Protein AF-A0A661A2P3-F1 (afdb_monomer_lite)

Radius of gyration: 24.72 Å; chains: 1; bounding box: 42×27×56 Å

Structure (mmCIF, N/CA/C/O backbone):
data_AF-A0A661A2P3-F1
#
_entry.id   AF-A0A661A2P3-F1
#
loop_
_atom_site.group_PDB
_atom_site.id
_atom_site.type_symbol
_atom_site.label_atom_id
_atom_site.label_alt_id
_atom_site.label_comp_id
_atom_site.label_asym_id
_atom_site.label_entity_id
_atom_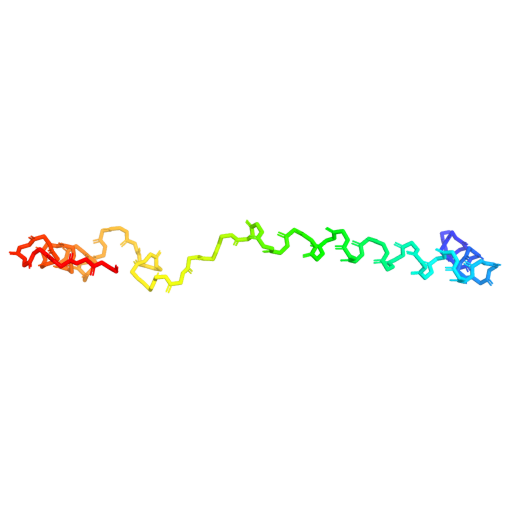site.label_seq_id
_atom_site.pdbx_PDB_ins_code
_atom_site.Cartn_x
_atom_site.Cartn_y
_atom_site.Cartn_z
_atom_site.occupancy
_atom_site.B_iso_or_equiv
_atom_site.auth_seq_id
_atom_site.auth_comp_id
_atom_site.auth_asym_id
_atom_site.auth_atom_id
_atom_site.pdbx_PDB_model_num
ATOM 1 N N . MET A 1 1 ? 13.391 -18.965 -23.709 1.00 57.38 1 MET A N 1
ATOM 2 C CA . MET A 1 1 ? 12.764 -18.113 -22.668 1.00 57.38 1 MET A CA 1
ATOM 3 C C . MET A 1 1 ? 13.597 -16.878 -22.316 1.00 57.38 1 MET A C 1
ATOM 5 O O . MET A 1 1 ? 13.041 -15.792 -22.357 1.00 57.38 1 MET A O 1
ATOM 9 N N . LYS A 1 2 ? 14.912 -16.985 -22.045 1.00 58.28 2 LYS A N 1
ATOM 10 C CA . LYS A 1 2 ? 15.761 -15.825 -21.672 1.00 58.28 2 LYS A CA 1
ATOM 11 C C . LYS A 1 2 ? 15.758 -14.669 -22.691 1.00 58.28 2 LYS A C 1
ATOM 13 O O . LYS A 1 2 ? 15.787 -13.508 -22.300 1.00 58.28 2 LYS A O 1
ATOM 18 N N . SER A 1 3 ? 15.663 -14.971 -23.986 1.00 72.81 3 SER A N 1
ATOM 19 C CA . SER A 1 3 ? 15.655 -13.960 -25.053 1.00 72.81 3 SER A CA 1
ATOM 20 C C . SER A 1 3 ? 14.414 -13.066 -25.066 1.00 72.81 3 SER A C 1
ATOM 22 O O . SER A 1 3 ? 14.503 -11.959 -25.585 1.00 72.81 3 SER A O 1
ATOM 24 N N . LEU A 1 4 ? 13.284 -13.502 -24.492 1.00 79.94 4 LEU A N 1
ATOM 25 C CA . LEU A 1 4 ? 12.027 -12.749 -24.548 1.00 79.94 4 LEU A CA 1
ATOM 26 C C . LEU A 1 4 ? 12.122 -11.431 -23.769 1.00 79.94 4 LEU A C 1
ATOM 28 O O . LEU A 1 4 ? 11.636 -10.412 -24.236 1.00 79.94 4 LEU A O 1
ATOM 32 N N . LEU A 1 5 ? 12.773 -11.454 -22.604 1.00 82.50 5 LEU A N 1
ATOM 33 C CA . LEU A 1 5 ? 12.966 -10.268 -21.766 1.00 82.50 5 LEU A CA 1
ATOM 34 C C . LEU A 1 5 ? 14.252 -9.524 -22.137 1.00 82.50 5 LEU A C 1
ATOM 36 O O . LEU A 1 5 ? 14.285 -8.296 -22.135 1.00 82.50 5 LEU A O 1
ATOM 40 N N . LEU A 1 6 ? 15.306 -10.260 -22.498 1.00 87.81 6 LEU A N 1
ATOM 41 C CA . LEU A 1 6 ? 16.625 -9.683 -22.742 1.00 87.81 6 LEU A CA 1
ATOM 42 C C . LEU A 1 6 ? 16.682 -8.856 -24.039 1.00 87.81 6 LEU A C 1
ATOM 44 O O . LEU A 1 6 ? 17.173 -7.731 -24.021 1.00 87.81 6 LEU A O 1
ATOM 48 N N . ASN A 1 7 ? 16.152 -9.370 -25.158 1.00 88.81 7 ASN A N 1
ATOM 49 C CA . ASN A 1 7 ? 16.207 -8.660 -26.444 1.00 88.81 7 ASN A CA 1
ATOM 50 C C . ASN A 1 7 ? 15.516 -7.287 -26.424 1.00 88.81 7 ASN A C 1
ATOM 52 O O . ASN A 1 7 ? 16.152 -6.318 -26.840 1.00 88.81 7 ASN A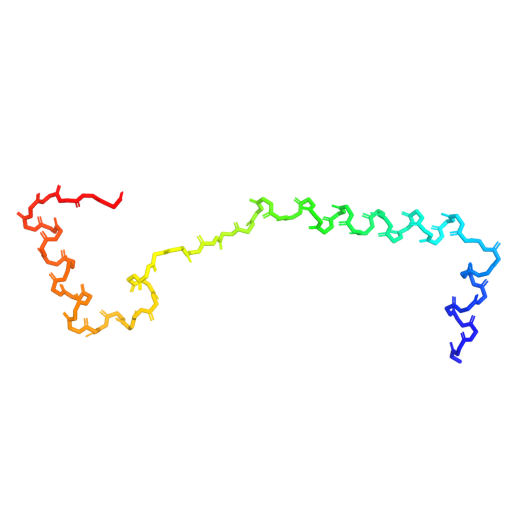 O 1
ATOM 56 N N . PRO A 1 8 ? 14.251 -7.154 -25.979 1.00 87.75 8 PRO A N 1
ATOM 57 C CA . PRO A 1 8 ? 13.588 -5.852 -25.958 1.00 87.75 8 PRO A CA 1
ATOM 58 C C . PRO A 1 8 ? 14.236 -4.891 -24.956 1.00 87.75 8 PRO A C 1
ATOM 60 O O . PRO A 1 8 ? 14.364 -3.708 -25.265 1.00 87.75 8 PRO A O 1
ATOM 63 N N . SER A 1 9 ? 14.729 -5.397 -23.818 1.00 88.62 9 SER A N 1
ATOM 64 C CA . SER A 1 9 ? 15.431 -4.583 -22.814 1.00 88.62 9 SER A CA 1
ATOM 65 C C . SER A 1 9 ? 16.727 -3.970 -23.347 1.00 88.62 9 SER A C 1
ATOM 67 O O . SER A 1 9 ? 17.049 -2.837 -23.004 1.00 88.62 9 SER A O 1
ATOM 69 N N . ILE A 1 10 ? 17.450 -4.684 -24.217 1.00 93.38 10 ILE A N 1
ATOM 70 C CA . ILE A 1 10 ? 18.706 -4.202 -24.810 1.00 93.38 10 ILE A CA 1
ATOM 71 C C . ILE A 1 10 ? 18.458 -3.364 -26.071 1.00 93.38 10 ILE A C 1
ATOM 73 O O . ILE A 1 10 ? 19.116 -2.346 -26.268 1.00 93.38 10 ILE A O 1
ATOM 77 N N . ARG A 1 11 ? 17.520 -3.766 -26.941 1.00 94.31 11 ARG A N 1
ATOM 78 C CA . ARG A 1 11 ? 17.266 -3.064 -28.214 1.00 94.31 11 ARG A CA 1
ATOM 79 C C . ARG A 1 11 ? 16.460 -1.779 -28.045 1.00 94.31 11 ARG A C 1
ATOM 81 O O . ARG A 1 11 ? 16.641 -0.849 -28.825 1.00 94.31 11 ARG A O 1
ATOM 88 N N . HIS A 1 12 ? 15.584 -1.718 -27.043 1.00 92.94 12 HIS A N 1
ATOM 89 C CA . HIS A 1 12 ? 14.691 -0.581 -26.818 1.00 92.94 12 HIS A CA 1
ATOM 90 C C . HIS A 1 12 ? 14.630 -0.164 -25.335 1.00 92.94 12 HIS A C 1
ATOM 92 O O . HIS A 1 12 ? 13.540 -0.074 -24.763 1.00 92.94 12 HIS A O 1
ATOM 98 N N . PRO A 1 13 ? 15.773 0.156 -24.698 1.00 94.00 13 PRO A N 1
ATOM 99 C CA . PRO A 1 13 ? 15.844 0.392 -23.254 1.00 94.00 13 PRO A CA 1
ATOM 100 C C . PRO A 1 13 ? 14.942 1.542 -22.788 1.00 94.00 13 PRO A C 1
ATOM 102 O O . PRO A 1 13 ? 14.285 1.434 -21.758 1.00 94.00 13 PRO A O 1
ATOM 105 N N . LYS A 1 14 ? 14.838 2.626 -23.571 1.00 96.69 14 LYS A N 1
ATOM 106 C CA . LYS A 1 14 ? 13.974 3.774 -23.240 1.00 96.69 14 LYS A CA 1
ATOM 107 C C . LYS A 1 14 ? 12.488 3.401 -23.199 1.00 96.69 14 LYS A C 1
ATOM 109 O O . LYS A 1 14 ? 11.786 3.851 -22.302 1.00 96.69 14 LYS A O 1
ATOM 114 N N . LEU A 1 15 ? 12.019 2.577 -24.143 1.00 95.50 15 LEU A N 1
ATOM 115 C CA . LEU A 1 15 ? 10.620 2.133 -24.180 1.00 95.50 15 LEU A CA 1
ATOM 116 C C . LEU A 1 15 ? 10.307 1.203 -23.010 1.00 95.50 15 LEU A C 1
ATOM 118 O O . LEU A 1 15 ? 9.262 1.347 -22.387 1.00 95.50 15 LEU A O 1
ATOM 122 N N . VAL A 1 16 ? 11.225 0.291 -22.681 1.00 95.88 16 VAL A N 1
ATOM 123 C CA . VAL A 1 16 ? 11.065 -0.612 -21.534 1.00 95.88 16 VAL A CA 1
ATOM 124 C C . VAL A 1 16 ? 11.036 0.170 -20.221 1.00 95.88 16 VAL A C 1
ATOM 126 O O . VAL A 1 16 ? 10.152 -0.059 -19.400 1.00 95.88 16 VAL A O 1
ATOM 129 N N . LEU A 1 17 ? 11.937 1.139 -20.040 1.00 96.69 17 LEU A N 1
ATOM 130 C CA . LEU A 1 17 ? 11.936 2.008 -18.860 1.00 96.69 17 LEU A CA 1
ATOM 131 C C . LEU A 1 17 ? 10.654 2.834 -18.756 1.00 96.69 17 LEU A C 1
ATOM 133 O O . LEU A 1 17 ? 10.065 2.900 -17.681 1.00 96.69 17 LEU A O 1
ATOM 137 N N . LEU A 1 18 ? 10.195 3.427 -19.861 1.00 97.94 18 LEU A N 1
ATOM 138 C CA . LEU A 1 18 ? 8.954 4.201 -19.880 1.00 97.94 18 LEU A CA 1
ATOM 139 C C . LEU A 1 18 ? 7.736 3.321 -19.578 1.00 97.94 18 LEU A C 1
ATOM 141 O O . LEU A 1 18 ? 6.857 3.736 -18.831 1.00 97.94 18 LEU A O 1
ATOM 145 N N . PHE A 1 19 ? 7.700 2.098 -20.107 1.00 97.00 19 PHE A N 1
ATOM 146 C CA . PHE A 1 19 ? 6.645 1.134 -19.812 1.00 97.00 19 PHE A CA 1
ATOM 147 C C . PHE A 1 19 ? 6.615 0.762 -18.326 1.00 97.00 19 PHE A C 1
ATOM 149 O O . PHE A 1 19 ? 5.563 0.847 -17.700 1.00 97.00 19 PHE A O 1
ATOM 156 N N . ILE A 1 20 ? 7.763 0.408 -17.741 1.00 97.44 20 ILE A N 1
ATOM 157 C CA . ILE A 1 20 ? 7.854 0.091 -16.309 1.00 97.44 20 ILE A CA 1
ATOM 158 C C . ILE A 1 20 ? 7.450 1.305 -15.471 1.00 97.44 20 ILE A C 1
ATOM 160 O O . ILE A 1 20 ? 6.663 1.166 -14.542 1.00 97.44 20 ILE A O 1
ATOM 164 N N . LEU A 1 21 ? 7.931 2.502 -15.818 1.00 98.31 21 LEU A N 1
ATOM 165 C CA . LEU A 1 21 ? 7.559 3.736 -15.131 1.00 98.31 21 LEU A CA 1
ATOM 166 C C . LEU A 1 21 ? 6.047 3.984 -15.202 1.00 98.31 21 LEU A C 1
ATOM 168 O O . LEU A 1 21 ? 5.440 4.304 -14.184 1.00 98.31 21 LEU A O 1
ATOM 172 N N . ALA A 1 22 ? 5.432 3.794 -16.370 1.00 98.56 22 ALA A N 1
ATOM 173 C CA . ALA A 1 22 ? 3.992 3.934 -16.545 1.00 98.56 22 ALA A CA 1
ATOM 174 C C . ALA A 1 22 ? 3.223 2.936 -15.671 1.00 98.56 22 ALA A C 1
ATOM 176 O O . ALA A 1 22 ? 2.307 3.337 -14.959 1.00 98.56 22 ALA A O 1
ATOM 177 N N . VAL A 1 23 ? 3.624 1.661 -15.659 1.00 98.38 23 VAL A N 1
ATOM 178 C CA . VAL A 1 23 ? 3.016 0.633 -14.798 1.00 98.38 23 VAL A CA 1
ATOM 179 C C . VAL A 1 23 ? 3.161 0.998 -13.317 1.00 98.38 23 VAL A C 1
ATOM 181 O O . VAL A 1 23 ? 2.185 0.924 -12.573 1.00 98.38 23 VAL A O 1
ATOM 184 N N . THR A 1 24 ? 4.338 1.456 -12.891 1.00 98.31 24 THR A N 1
ATOM 185 C CA . THR A 1 24 ? 4.592 1.894 -11.511 1.00 98.31 24 THR A CA 1
ATOM 186 C C . THR A 1 24 ? 3.720 3.084 -11.121 1.00 98.31 24 THR A C 1
ATOM 188 O O . THR A 1 24 ? 3.121 3.071 -10.049 1.00 98.31 24 THR A O 1
ATOM 191 N N . ILE A 1 25 ? 3.596 4.096 -11.985 1.00 98.56 25 ILE A N 1
ATOM 192 C CA . ILE A 1 25 ? 2.723 5.251 -11.739 1.00 98.56 25 ILE A CA 1
ATOM 193 C C . ILE A 1 25 ? 1.264 4.801 -11.657 1.00 98.56 25 ILE A C 1
ATOM 195 O O . ILE A 1 25 ? 0.565 5.188 -10.728 1.00 98.56 25 ILE A O 1
ATOM 199 N N . LEU A 1 26 ? 0.803 3.952 -12.580 1.00 98.31 26 LEU A N 1
ATOM 200 C CA . LEU A 1 26 ? -0.566 3.432 -12.572 1.00 98.31 26 LEU A CA 1
ATOM 201 C C . LEU A 1 26 ? -0.887 2.664 -11.284 1.00 98.31 26 LEU A C 1
ATOM 203 O O . LEU A 1 26 ? -1.982 2.829 -10.745 1.00 98.31 26 LEU A O 1
ATOM 207 N N . ALA A 1 27 ? 0.057 1.869 -10.773 1.00 97.88 27 ALA A N 1
ATOM 208 C CA . ALA A 1 27 ? -0.068 1.205 -9.478 1.00 97.88 27 ALA A CA 1
ATOM 209 C C . ALA A 1 27 ? -0.075 2.219 -8.320 1.00 97.88 27 ALA A C 1
ATOM 211 O O . ALA A 1 27 ? -0.941 2.157 -7.449 1.00 97.88 27 ALA A O 1
ATOM 212 N N . GLY A 1 28 ? 0.831 3.200 -8.349 1.00 97.81 28 GLY A N 1
ATOM 213 C CA . GLY A 1 28 ? 0.911 4.282 -7.366 1.00 97.81 28 GLY A CA 1
ATOM 214 C C . GLY A 1 28 ? -0.368 5.123 -7.281 1.00 97.81 28 GLY A C 1
ATOM 215 O O . GLY A 1 28 ? -0.804 5.480 -6.192 1.00 97.81 28 GLY A O 1
ATOM 216 N N . LEU A 1 29 ? -1.039 5.366 -8.409 1.00 98.12 29 LEU A N 1
ATOM 217 C CA . LEU A 1 29 ? -2.323 6.072 -8.462 1.00 98.12 29 LEU A CA 1
ATOM 218 C C . LEU A 1 29 ? -3.469 5.307 -7.781 1.00 98.12 29 LEU A C 1
ATOM 220 O O . LEU A 1 29 ? -4.504 5.905 -7.490 1.00 98.12 29 LEU A O 1
ATOM 224 N N . GLN A 1 30 ? -3.316 4.005 -7.517 1.00 97.12 30 GLN A N 1
ATOM 225 C CA . GLN A 1 30 ? -4.291 3.245 -6.730 1.00 97.12 30 GLN A CA 1
ATOM 226 C C . GLN A 1 30 ? -4.073 3.392 -5.218 1.00 97.12 30 GLN A C 1
ATOM 228 O O . GLN A 1 30 ? -4.993 3.081 -4.467 1.00 97.12 30 GLN A O 1
ATOM 233 N N . LEU A 1 31 ? -2.916 3.888 -4.754 1.00 96.19 31 LEU A N 1
ATOM 234 C CA . LEU A 1 31 ? -2.616 4.014 -3.320 1.00 96.19 31 LEU A CA 1
ATOM 235 C C . LEU A 1 31 ? -3.659 4.837 -2.541 1.00 96.19 31 LEU A C 1
ATOM 237 O O . LEU A 1 31 ? -4.063 4.379 -1.476 1.00 96.19 31 LEU A O 1
ATOM 241 N N . PRO A 1 32 ? -4.188 5.974 -3.044 1.00 95.00 32 PRO A N 1
ATOM 242 C CA . PRO A 1 32 ? -5.230 6.723 -2.333 1.00 95.00 32 PRO A CA 1
ATOM 243 C C . PRO A 1 32 ? -6.546 5.955 -2.151 1.00 95.00 32 PRO A C 1
ATOM 245 O O . PRO A 1 32 ? -7.387 6.359 -1.356 1.00 95.00 32 PRO A O 1
ATOM 248 N N . LYS A 1 33 ? -6.758 4.866 -2.901 1.00 95.56 33 LYS A N 1
ATOM 249 C CA . LYS A 1 33 ? -7.946 4.013 -2.763 1.00 95.56 33 LYS A CA 1
ATOM 250 C C . LYS A 1 33 ? -7.792 2.962 -1.666 1.00 95.56 33 LYS A C 1
ATOM 252 O O . LYS A 1 33 ? -8.761 2.264 -1.371 1.00 95.56 33 LYS A O 1
ATOM 257 N N . ILE A 1 34 ? -6.597 2.813 -1.096 1.00 95.25 34 ILE A N 1
ATOM 258 C CA . ILE A 1 34 ? -6.354 1.881 0.001 1.00 95.25 34 ILE A CA 1
ATOM 259 C C . ILE A 1 34 ? -7.119 2.381 1.226 1.00 95.25 34 ILE A C 1
ATOM 261 O O . ILE A 1 34 ? -6.902 3.493 1.700 1.00 95.25 34 ILE A O 1
ATOM 265 N N . LYS A 1 35 ? -8.011 1.536 1.745 1.00 92.75 35 LYS A N 1
ATOM 266 C CA . LYS A 1 35 ? -8.634 1.732 3.053 1.00 92.75 35 LYS A CA 1
ATOM 267 C C . LYS A 1 35 ? -7.763 1.029 4.083 1.00 92.75 35 LYS A C 1
ATOM 269 O O . LYS A 1 35 ? -7.638 -0.192 4.034 1.00 92.75 35 LYS A O 1
ATOM 274 N N . ILE A 1 36 ? -7.133 1.805 4.955 1.00 91.56 36 ILE A N 1
ATOM 275 C CA . ILE A 1 36 ? -6.340 1.282 6.066 1.00 91.56 36 ILE A CA 1
ATOM 276 C C . ILE A 1 36 ? -7.220 1.355 7.305 1.00 91.56 36 ILE A C 1
ATOM 278 O O . ILE A 1 36 ? -7.667 2.437 7.673 1.00 91.56 36 ILE A O 1
ATOM 282 N N . ASP A 1 37 ? -7.474 0.203 7.913 1.00 91.88 37 ASP A N 1
ATOM 283 C CA . ASP A 1 37 ? -8.030 0.140 9.256 1.00 91.88 37 ASP A CA 1
ATOM 284 C C . ASP A 1 37 ? -6.879 0.310 10.249 1.00 91.88 37 ASP A C 1
ATOM 286 O O . ASP A 1 37 ? -5.964 -0.515 10.302 1.00 91.88 37 ASP A O 1
ATOM 290 N N . THR A 1 38 ? -6.869 1.438 10.952 1.00 91.00 38 THR A N 1
ATOM 291 C CA . THR A 1 38 ? -5.868 1.750 11.980 1.00 91.00 38 THR A CA 1
ATOM 292 C C . THR A 1 38 ? -6.435 1.626 13.387 1.00 91.00 38 THR A C 1
ATOM 294 O O . THR A 1 38 ? -5.754 2.004 14.337 1.00 91.00 38 THR A O 1
ATOM 297 N N . ASP A 1 39 ? -7.672 1.146 13.526 1.00 90.69 39 ASP A N 1
ATOM 298 C CA . ASP A 1 39 ? -8.312 0.986 14.820 1.00 90.69 39 ASP A CA 1
ATOM 299 C C . ASP A 1 39 ? -7.842 -0.327 15.475 1.00 90.69 39 ASP A C 1
ATOM 301 O O . ASP A 1 39 ? -8.135 -1.418 14.969 1.00 90.69 39 ASP A O 1
ATOM 305 N N . PRO A 1 40 ? -7.103 -0.265 16.600 1.00 88.75 40 PRO A N 1
ATOM 306 C CA . PRO A 1 40 ? -6.667 -1.466 17.303 1.00 88.75 40 PRO A CA 1
ATOM 307 C C . PRO A 1 40 ? -7.838 -2.327 17.804 1.00 88.75 40 PRO A C 1
ATOM 309 O O . PR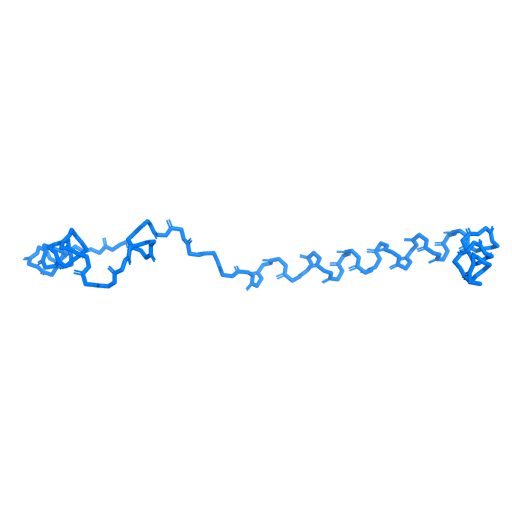O A 1 40 ? -7.658 -3.530 17.987 1.00 88.75 40 PRO A O 1
ATOM 312 N N . GLU A 1 41 ? -9.037 -1.765 17.994 1.00 89.00 41 GLU A N 1
ATOM 313 C CA . GLU A 1 41 ? -10.230 -2.508 18.409 1.00 89.00 41 GLU A CA 1
ATOM 314 C C . GLU A 1 41 ? -10.657 -3.540 17.349 1.00 89.00 41 GLU A C 1
ATOM 316 O O . GLU A 1 41 ? -11.056 -4.660 17.681 1.00 89.00 41 GLU A O 1
ATOM 321 N N . ASN A 1 42 ? -10.491 -3.216 16.062 1.00 91.19 42 ASN A N 1
ATOM 322 C CA . ASN A 1 42 ? -10.791 -4.125 14.952 1.00 91.19 42 ASN A CA 1
ATOM 323 C C . ASN A 1 42 ? -9.757 -5.245 14.779 1.00 91.19 42 ASN A C 1
ATOM 325 O O . ASN A 1 42 ? -10.005 -6.201 14.043 1.00 91.19 42 ASN A O 1
ATOM 329 N N . MET A 1 43 ? -8.622 -5.170 15.481 1.00 92.12 43 MET A N 1
ATOM 330 C CA . MET A 1 43 ? -7.634 -6.253 15.538 1.00 92.12 43 MET A CA 1
ATOM 331 C C . MET A 1 43 ? -8.038 -7.362 16.522 1.00 92.12 43 MET A C 1
ATOM 333 O O . MET A 1 43 ? -7.405 -8.419 16.542 1.00 92.12 43 MET A O 1
ATOM 337 N N . LEU A 1 44 ? -9.078 -7.135 17.332 1.00 93.81 44 LEU A N 1
ATOM 338 C CA . LEU A 1 44 ? -9.618 -8.098 18.286 1.00 93.81 44 LEU A CA 1
ATOM 339 C C . LEU A 1 44 ? -10.877 -8.788 17.730 1.00 93.81 44 LEU A C 1
ATOM 341 O O . LEU A 1 44 ? -11.667 -8.152 17.019 1.00 93.81 44 LEU A O 1
ATOM 345 N N . PRO A 1 45 ? -11.123 -10.065 18.086 1.00 93.62 45 PRO A N 1
ATOM 346 C CA . PRO A 1 45 ? -12.405 -10.720 17.836 1.00 93.62 45 PRO A CA 1
ATOM 347 C C . PRO A 1 45 ? -13.585 -9.890 18.359 1.00 93.62 45 PRO A C 1
ATOM 349 O O . PRO A 1 45 ? -13.476 -9.190 19.366 1.00 93.62 45 PRO A O 1
ATOM 352 N N . ALA A 1 46 ? -14.724 -9.955 17.669 1.00 90.31 46 ALA A N 1
ATOM 353 C CA . ALA A 1 46 ? -15.908 -9.166 18.024 1.00 90.31 46 ALA A CA 1
ATOM 354 C C . ALA A 1 46 ? -16.471 -9.520 19.415 1.00 90.31 46 ALA A C 1
ATOM 356 O O . ALA A 1 46 ? -17.102 -8.687 20.059 1.00 90.31 46 ALA A O 1
ATOM 357 N N . ASP A 1 47 ? -16.239 -10.750 19.865 1.00 93.12 47 ASP A N 1
ATOM 358 C CA . ASP A 1 47 ? -16.656 -11.307 21.149 1.00 93.12 47 ASP A CA 1
ATOM 359 C C . ASP A 1 47 ? -15.606 -11.149 22.259 1.00 93.12 47 ASP A C 1
ATOM 361 O O . ASP A 1 47 ? -15.851 -11.558 23.396 1.00 93.12 47 ASP A O 1
ATOM 365 N N . GLU A 1 48 ? -14.459 -10.527 21.967 1.00 95.12 48 GLU A N 1
ATOM 366 C CA . GLU A 1 48 ? -13.409 -10.331 22.957 1.00 95.12 48 GLU A CA 1
ATOM 367 C C . GLU A 1 48 ? -13.930 -9.456 24.120 1.00 95.12 48 GLU A C 1
ATOM 369 O O . GLU A 1 48 ? -14.418 -8.342 23.884 1.00 95.12 48 GLU A O 1
ATOM 374 N N . PRO A 1 49 ? -13.811 -9.888 25.393 1.00 94.25 49 PRO A N 1
ATOM 375 C CA . PRO A 1 49 ? -14.429 -9.194 26.527 1.00 94.25 49 PRO A CA 1
ATOM 376 C C . PRO A 1 49 ? -14.035 -7.716 26.656 1.00 94.25 49 PRO A C 1
ATOM 378 O O . PRO A 1 49 ? -14.853 -6.876 27.041 1.00 94.25 49 PRO A O 1
ATOM 381 N N . VAL A 1 50 ? -12.791 -7.373 26.306 1.00 92.81 50 VAL A N 1
ATOM 382 C CA . VAL A 1 50 ? -12.312 -5.984 26.346 1.00 92.81 50 VAL A CA 1
ATOM 383 C C . VAL A 1 50 ? -12.992 -5.113 25.285 1.00 92.81 50 VAL A C 1
ATOM 385 O O . VAL A 1 50 ? -13.317 -3.963 25.559 1.00 92.81 50 VAL A O 1
ATOM 388 N N . ARG A 1 51 ? -13.292 -5.671 24.107 1.00 93.75 51 ARG A N 1
ATOM 389 C CA . ARG A 1 51 ? -13.982 -4.973 23.018 1.00 93.75 51 ARG A CA 1
ATOM 390 C C . ARG A 1 51 ? -15.439 -4.695 23.380 1.00 93.75 51 ARG A C 1
ATOM 392 O O . ARG A 1 51 ? -15.906 -3.565 23.282 1.00 93.75 51 ARG A O 1
ATOM 399 N N . VAL A 1 52 ? -16.132 -5.710 23.896 1.00 93.56 52 VAL A N 1
ATOM 400 C CA . VAL A 1 52 ? -17.539 -5.597 24.318 1.00 93.56 52 VAL A CA 1
ATOM 401 C C . VAL A 1 52 ? -17.707 -4.581 25.451 1.00 93.56 52 VAL A C 1
ATOM 403 O O . VAL A 1 52 ? -18.616 -3.752 25.422 1.00 93.56 52 VAL A O 1
ATOM 406 N N . THR A 1 53 ? -16.816 -4.611 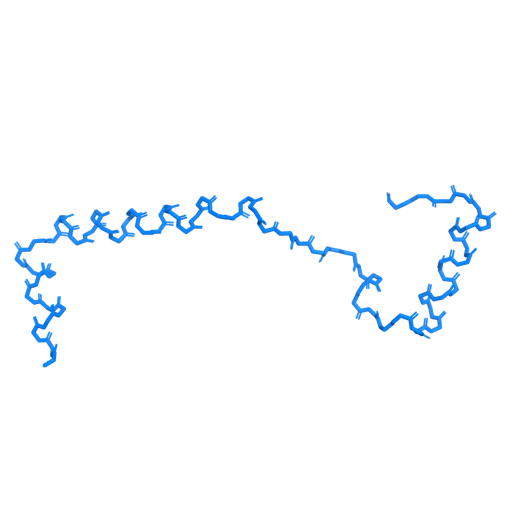26.447 1.00 93.88 53 THR A N 1
ATOM 407 C CA . THR A 1 53 ? -16.851 -3.647 27.558 1.00 93.88 53 THR A CA 1
ATOM 408 C C . THR A 1 53 ? -16.522 -2.229 27.100 1.00 93.88 53 THR A C 1
ATOM 410 O O . THR A 1 53 ? -17.177 -1.287 27.543 1.00 93.88 53 THR A O 1
ATOM 413 N N . HIS A 1 54 ? -15.566 -2.061 26.184 1.00 93.00 54 HIS A N 1
ATOM 414 C CA . HIS A 1 54 ? -15.236 -0.756 25.620 1.00 93.00 54 HIS A CA 1
ATOM 415 C C . HIS A 1 54 ? -16.410 -0.149 24.838 1.00 93.00 54 HIS A C 1
ATOM 417 O O . HIS A 1 54 ? -16.758 1.007 25.077 1.00 93.00 54 HIS A O 1
ATOM 423 N N . ALA A 1 55 ? -17.089 -0.941 24.000 1.00 91.25 55 ALA A N 1
ATOM 424 C CA . ALA A 1 55 ? -18.289 -0.516 23.278 1.00 91.25 55 ALA A CA 1
ATOM 425 C C . ALA A 1 55 ? -19.421 -0.074 24.225 1.00 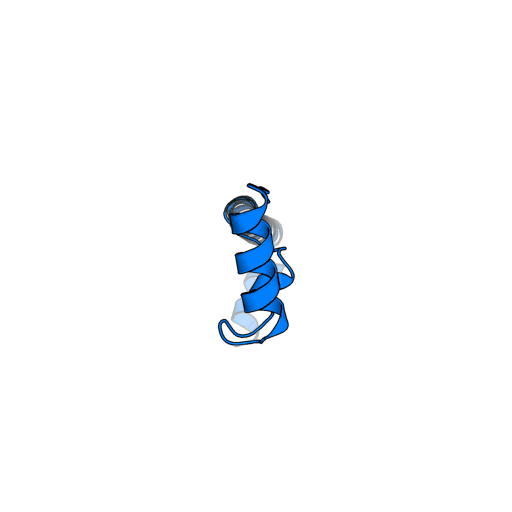91.25 55 ALA A C 1
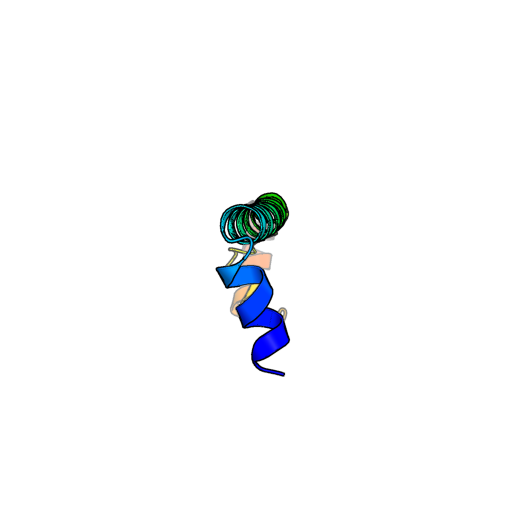ATOM 427 O O . ALA A 1 55 ? -20.006 0.992 24.037 1.00 91.25 55 ALA A O 1
ATOM 428 N N . ALA A 1 56 ? -19.677 -0.837 25.294 1.00 93.19 56 ALA A N 1
ATOM 429 C CA . ALA A 1 56 ? -20.693 -0.489 26.290 1.00 93.19 56 ALA A CA 1
ATOM 430 C C . ALA A 1 56 ? -20.372 0.823 27.034 1.00 93.19 56 ALA A C 1
ATOM 432 O O . ALA A 1 56 ? -21.268 1.610 27.338 1.00 93.19 56 ALA A O 1
ATOM 433 N N . ILE A 1 57 ? -19.091 1.087 27.317 1.00 93.94 57 ILE A N 1
ATOM 434 C CA . ILE A 1 57 ? -18.645 2.350 27.923 1.00 93.94 57 ILE A CA 1
ATOM 435 C C . ILE A 1 57 ? -18.823 3.511 26.937 1.00 93.94 57 ILE A C 1
ATOM 437 O O . ILE A 1 57 ? -19.326 4.563 27.335 1.00 93.94 57 ILE A O 1
ATOM 441 N N . LYS A 1 58 ? -18.456 3.336 25.658 1.00 92.38 58 LYS A N 1
ATOM 442 C CA . LYS A 1 58 ? -18.670 4.363 24.625 1.00 92.38 58 LYS A CA 1
ATOM 443 C C . LYS A 1 58 ? -20.144 4.763 24.544 1.00 92.38 58 LYS A C 1
ATOM 445 O O . LYS A 1 58 ? -20.449 5.954 24.568 1.00 92.38 58 LYS A O 1
ATOM 450 N N . GLU A 1 59 ? -21.046 3.782 24.546 1.00 93.00 59 GLU A N 1
ATOM 451 C CA . GLU A 1 59 ? -22.494 4.007 24.530 1.00 93.00 59 GLU A CA 1
ATOM 452 C C . GLU A 1 59 ? -22.981 4.732 25.794 1.00 93.00 59 GLU A C 1
ATOM 454 O O . GLU A 1 59 ? -23.659 5.756 25.701 1.00 93.00 59 GLU A O 1
ATOM 459 N N . ALA A 1 60 ? -22.588 4.259 26.981 1.00 96.12 60 ALA A N 1
ATOM 460 C CA . ALA A 1 60 ? -23.040 4.822 28.254 1.00 96.12 60 ALA A CA 1
ATOM 461 C C . ALA A 1 60 ? -22.630 6.291 28.457 1.00 96.12 60 ALA A C 1
ATOM 463 O O . ALA A 1 60 ? -23.346 7.049 29.114 1.00 96.12 60 ALA A O 1
ATOM 464 N N . PHE A 1 61 ? -21.485 6.695 27.903 1.00 94.81 61 PHE A N 1
ATOM 465 C CA . PHE A 1 61 ? -20.932 8.042 28.060 1.00 94.81 61 PHE A CA 1
ATOM 466 C C . PHE A 1 61 ? -21.025 8.900 26.790 1.00 94.81 61 PHE A C 1
ATOM 468 O O . PHE A 1 61 ? -20.514 10.021 26.786 1.00 94.81 61 PHE A O 1
ATOM 475 N N . ASN A 1 62 ? -21.698 8.414 25.739 1.00 91.56 62 ASN A N 1
ATOM 476 C CA . ASN A 1 62 ? -21.841 9.091 24.447 1.00 91.56 62 ASN A CA 1
ATOM 477 C C . ASN A 1 62 ? -20.485 9.542 23.859 1.00 91.56 62 ASN A C 1
ATOM 479 O O . ASN A 1 62 ? -20.315 10.692 23.441 1.00 91.56 62 ASN A O 1
ATOM 483 N N . LEU A 1 63 ? -19.501 8.639 23.893 1.00 88.31 63 LEU A N 1
ATOM 484 C CA . LEU A 1 63 ? -18.156 8.862 23.362 1.00 88.31 63 LEU A CA 1
ATOM 485 C C . LEU A 1 63 ? -18.121 8.498 21.872 1.00 88.31 63 LEU A C 1
ATOM 487 O O . LEU A 1 63 ? -18.698 7.491 21.470 1.00 88.31 63 LEU A O 1
ATOM 491 N N . ASN A 1 64 ? -17.431 9.312 21.072 1.00 79.69 64 ASN A N 1
ATOM 492 C CA . ASN A 1 64 ? -17.182 9.048 19.653 1.00 79.69 64 ASN A CA 1
ATOM 493 C C . ASN A 1 64 ? -15.710 8.677 19.439 1.00 79.69 64 ASN A C 1
ATOM 495 O O . ASN A 1 64 ? -14.859 9.090 20.232 1.00 79.69 64 ASN A O 1
ATOM 499 N N . ASP A 1 65 ? -15.456 7.945 18.358 1.00 70.12 65 ASP A N 1
ATOM 500 C CA . ASP A 1 65 ? -14.118 7.582 17.875 1.00 70.12 65 ASP A CA 1
ATOM 501 C C . ASP A 1 65 ? -13.428 8.711 17.095 1.00 70.12 65 ASP A C 1
ATOM 503 O O . ASP A 1 65 ? -14.133 9.476 16.389 1.00 70.12 65 ASP A O 1
#

Sequence (65 aa):
MKSLLLNPSIRHPKLVLLFILAVTILAGLQLPKIKIDTDPENMLPADEPVRVTHAAIKEAFNLND

Secondary structure (DSSP, 8-state):
-HHHHHHHHHH-HHHHHHHHHHHHHHHHTTGGG------GGGGS-TT-HHHHHHHHHHHHHT---

Foldseek 3Di:
DVCVVPVCCVVPVVVVVVVVVVVVVVVVVCVVVDDDDPDVLVVDDCPPPVSVVVVVVCVVVVNDD

pLDDT: mean 91.53, std 8.15, range [57.38, 98.56]